Protein AF-A0A4Y2E4N6-F1 (afdb_monomer_lite)

Foldseek 3Di:
DFAQDADPVDNVDGPDPCRVLAALAPAQADPVGHPVVVVVVQVVCVVVVHHDDDDDNDQHHHDQRAWDAHRVRFTAGLVQGARVRHGDGPVPAQDDPQAPDPVLAQDDPVDPSRVRRRTD

Radius of gyration: 16.81 Å; chains: 1; bounding box: 39×35×44 Å

Organism: Araneus ventricosus (NCBI:txid182803)

Structure (mmCIF, N/CA/C/O backbone):
data_AF-A0A4Y2E4N6-F1
#
_entry.id   AF-A0A4Y2E4N6-F1
#
loop_
_atom_site.group_PDB
_atom_site.id
_atom_site.type_symbol
_atom_site.label_atom_id
_atom_site.label_alt_id
_atom_site.label_comp_id
_atom_site.label_asym_id
_atom_site.label_entity_id
_atom_site.label_seq_id
_atom_site.pdbx_PDB_ins_code
_atom_site.Cartn_x
_atom_site.Cartn_y
_atom_site.Cartn_z
_atom_site.occupancy
_atom_site.B_iso_or_equiv
_atom_site.auth_seq_id
_atom_site.auth_comp_id
_atom_site.auth_asym_id
_atom_site.auth_atom_id
_atom_site.p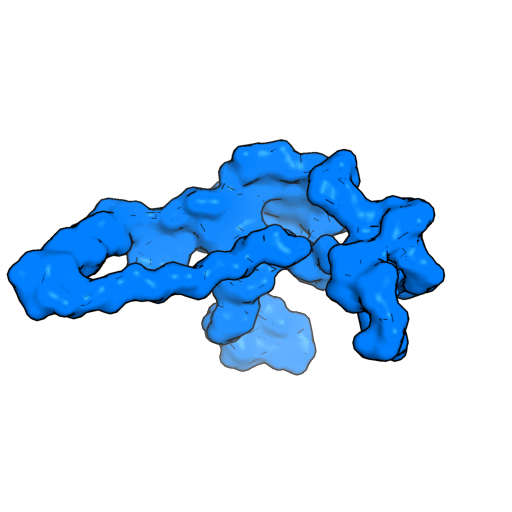dbx_PDB_model_num
ATOM 1 N N . ASN A 1 1 ? -0.426 -0.617 5.536 1.00 90.44 1 ASN A N 1
ATOM 2 C CA . ASN A 1 1 ? -0.481 0.863 5.516 1.00 90.44 1 ASN A CA 1
ATOM 3 C C . ASN A 1 1 ? -0.070 1.376 4.146 1.00 90.44 1 ASN A C 1
ATOM 5 O O . ASN A 1 1 ? 0.562 0.618 3.422 1.00 90.44 1 ASN A O 1
ATOM 9 N N . GLY A 1 2 ? -0.481 2.594 3.786 1.00 90.62 2 GLY A N 1
ATOM 10 C CA . GLY A 1 2 ? -0.275 3.153 2.444 1.00 90.62 2 GLY A CA 1
ATOM 11 C C . GLY A 1 2 ? 0.649 4.367 2.436 1.00 90.62 2 GLY A C 1
ATOM 12 O O . GLY A 1 2 ? 1.194 4.741 3.476 1.00 90.62 2 GLY A O 1
ATOM 13 N N . ILE A 1 3 ? 0.795 4.993 1.275 1.00 93.44 3 ILE A N 1
ATOM 14 C CA . ILE A 1 3 ? 1.605 6.204 1.085 1.00 93.44 3 ILE A CA 1
ATOM 15 C C . ILE A 1 3 ? 0.946 7.448 1.698 1.00 93.44 3 ILE A C 1
ATOM 17 O O . ILE A 1 3 ? -0.255 7.479 1.981 1.00 93.44 3 ILE A O 1
ATOM 21 N N . ILE A 1 4 ? 1.744 8.503 1.862 1.00 91.00 4 ILE A N 1
ATOM 22 C CA . ILE A 1 4 ? 1.271 9.877 2.053 1.00 91.00 4 ILE A CA 1
ATOM 23 C C . ILE A 1 4 ? 1.722 10.653 0.818 1.00 91.00 4 ILE A C 1
ATOM 25 O O . ILE A 1 4 ? 2.915 10.889 0.653 1.00 91.00 4 ILE A O 1
ATOM 29 N N . TRP A 1 5 ? 0.789 11.004 -0.068 1.00 87.12 5 TRP A N 1
ATOM 30 C CA . TRP A 1 5 ? 1.147 11.541 -1.382 1.00 87.12 5 TRP A CA 1
ATOM 31 C C . TRP A 1 5 ? 0.168 12.597 -1.897 1.00 87.12 5 TRP A C 1
ATOM 33 O O . TRP A 1 5 ? -1.017 12.605 -1.549 1.00 87.12 5 TRP A O 1
ATOM 43 N N . GLU A 1 6 ? 0.684 13.481 -2.746 1.00 85.56 6 GLU A N 1
ATOM 44 C CA . GLU A 1 6 ? -0.061 14.520 -3.451 1.00 85.56 6 GLU A CA 1
ATOM 45 C C . GLU A 1 6 ? 0.329 14.509 -4.939 1.00 85.56 6 GLU A C 1
ATOM 47 O O . GLU A 1 6 ? 1.524 14.524 -5.247 1.00 85.56 6 GLU A O 1
ATOM 52 N N . PRO A 1 7 ? -0.636 14.503 -5.875 1.00 84.94 7 PRO A N 1
ATOM 53 C CA . PRO A 1 7 ? -0.330 14.455 -7.297 1.00 84.94 7 PRO A CA 1
ATOM 54 C C . PRO A 1 7 ? 0.299 15.749 -7.813 1.00 84.94 7 PRO A C 1
ATOM 56 O O . PRO A 1 7 ? -0.208 16.851 -7.592 1.00 84.94 7 PRO A O 1
ATOM 59 N N . SER A 1 8 ? 1.361 15.604 -8.608 1.00 86.06 8 SER A N 1
ATOM 60 C CA . SER A 1 8 ? 2.071 16.719 -9.248 1.00 86.06 8 SER A CA 1
ATOM 61 C C . SER A 1 8 ? 1.195 17.515 -10.224 1.00 86.06 8 SER A C 1
ATOM 63 O O . SER A 1 8 ? 1.343 18.733 -10.328 1.00 86.06 8 SER A O 1
ATOM 65 N N . TRP A 1 9 ? 0.258 16.844 -10.898 1.00 86.00 9 TRP A N 1
ATOM 66 C CA . TRP A 1 9 ? -0.634 17.418 -11.909 1.00 86.00 9 TRP A CA 1
ATOM 67 C C . TRP A 1 9 ? -1.828 18.189 -11.326 1.00 86.00 9 TRP A C 1
ATOM 69 O O . TRP A 1 9 ? -2.432 18.995 -12.031 1.00 86.00 9 TRP A O 1
ATOM 79 N N . ASN A 1 10 ? -2.178 17.985 -10.050 1.00 89.12 10 ASN A N 1
ATOM 80 C CA . ASN A 1 10 ? -3.229 18.755 -9.384 1.00 89.12 10 ASN A CA 1
ATOM 81 C C . ASN A 1 10 ? -2.977 18.875 -7.878 1.00 89.12 10 ASN A C 1
ATOM 83 O O . ASN A 1 10 ? -3.436 18.067 -7.072 1.00 89.12 10 ASN A O 1
ATOM 87 N N . ARG A 1 11 ? -2.316 19.968 -7.495 1.00 86.88 11 ARG A N 1
ATOM 88 C CA . ARG A 1 11 ? -1.935 20.250 -6.102 1.00 86.88 11 ARG A CA 1
ATOM 89 C C . ARG A 1 11 ? -3.113 20.557 -5.168 1.00 86.88 11 ARG A C 1
ATOM 91 O O . ARG A 1 11 ? -2.909 20.632 -3.958 1.00 86.88 11 ARG A O 1
ATOM 98 N N . ASN A 1 12 ? -4.328 20.725 -5.698 1.00 93.25 12 ASN A N 1
ATOM 99 C CA . ASN A 1 12 ? -5.534 20.874 -4.878 1.00 93.25 12 ASN A CA 1
ATOM 100 C C . ASN A 1 12 ? -6.007 19.527 -4.314 1.00 93.25 12 ASN A C 1
ATOM 102 O O . ASN A 1 12 ? -6.756 19.498 -3.339 1.00 93.25 12 ASN A O 1
ATOM 106 N N . ILE A 1 13 ? -5.570 18.408 -4.900 1.00 90.31 13 ILE A N 1
ATOM 107 C CA . ILE A 1 13 ? -5.868 17.077 -4.380 1.00 90.31 13 ILE A CA 1
ATOM 108 C C . ILE A 1 13 ? -4.907 16.789 -3.230 1.00 90.31 13 ILE A C 1
ATOM 110 O O . ILE A 1 13 ? -3.710 16.583 -3.419 1.00 90.31 13 ILE A O 1
ATOM 114 N N . LYS A 1 14 ? -5.457 16.741 -2.021 1.00 90.31 14 LYS A N 1
ATOM 115 C CA . LYS A 1 14 ? -4.737 16.366 -0.806 1.00 90.31 14 LYS A CA 1
ATOM 116 C C . LYS A 1 14 ? -5.208 14.991 -0.363 1.00 90.31 14 LYS A C 1
ATOM 118 O O . LYS A 1 14 ? -6.411 14.771 -0.248 1.00 90.31 14 LYS A O 1
ATOM 123 N N . ARG A 1 15 ? -4.269 14.079 -0.089 1.00 91.69 15 ARG A N 1
ATOM 124 C CA . ARG A 1 15 ? -4.555 12.750 0.486 1.00 91.69 15 ARG A CA 1
ATOM 125 C C . ARG A 1 15 ? -5.657 11.993 -0.278 1.00 91.69 15 ARG A C 1
ATOM 127 O O . ARG A 1 15 ? -6.703 11.674 0.312 1.00 91.69 15 ARG A O 1
ATOM 134 N N . PRO A 1 16 ? -5.462 11.728 -1.587 1.00 93.12 16 PRO A N 1
ATOM 135 C CA . PRO A 1 16 ? -6.472 11.074 -2.411 1.00 93.12 16 PRO A CA 1
ATOM 136 C C . PRO A 1 16 ? -6.892 9.724 -1.819 1.00 93.12 16 PRO A C 1
ATOM 138 O O . PRO A 1 16 ? -6.160 9.100 -1.048 1.00 93.12 16 PRO A O 1
ATOM 141 N N . TRP A 1 17 ? -8.091 9.254 -2.161 1.00 93.81 17 TRP A N 1
ATOM 142 C CA . TRP A 1 17 ? -8.596 7.972 -1.659 1.00 93.81 17 TRP A CA 1
ATOM 143 C C . TRP A 1 17 ? -7.710 6.795 -2.100 1.00 93.81 17 TRP A C 1
ATOM 145 O O . TRP A 1 17 ? -7.475 5.874 -1.318 1.00 93.81 17 TRP A O 1
ATOM 155 N N . PHE A 1 18 ? -7.161 6.870 -3.317 1.00 93.12 18 PHE A N 1
ATOM 156 C CA . PHE A 1 18 ? -6.368 5.803 -3.923 1.00 93.12 18 PHE A CA 1
ATOM 157 C C . PHE A 1 18 ? -4.968 5.637 -3.311 1.00 93.12 18 PHE A C 1
ATOM 159 O O . PHE A 1 18 ? -4.316 4.634 -3.574 1.00 93.12 18 PHE A O 1
ATOM 166 N N . GLU A 1 19 ? -4.520 6.534 -2.421 1.00 94.50 19 GLU A N 1
ATOM 167 C CA . GLU A 1 19 ? -3.257 6.340 -1.682 1.00 94.50 19 GLU A CA 1
ATOM 168 C C . GLU A 1 19 ? -3.272 5.049 -0.835 1.00 94.50 19 GLU A C 1
ATOM 170 O O . GLU A 1 19 ? -2.227 4.497 -0.493 1.00 94.50 19 GLU A O 1
ATOM 175 N N . ARG A 1 20 ? -4.470 4.563 -0.468 1.00 96.81 20 ARG A N 1
ATOM 176 C CA . ARG A 1 20 ? -4.644 3.336 0.324 1.00 96.81 20 ARG A CA 1
ATOM 177 C C . ARG A 1 20 ? -4.311 2.068 -0.460 1.00 96.81 20 ARG A C 1
ATOM 179 O O . ARG A 1 20 ? -4.037 1.053 0.172 1.00 96.81 20 ARG A O 1
ATOM 186 N N . TYR A 1 21 ? -4.310 2.151 -1.790 1.00 96.94 21 TYR A N 1
ATOM 187 C CA . TYR A 1 21 ? -3.981 1.059 -2.703 1.00 96.94 21 TYR A CA 1
ATOM 188 C C . TYR A 1 21 ? -2.505 1.059 -3.108 1.00 96.94 21 TYR A C 1
ATOM 190 O O . TYR A 1 21 ? -2.140 0.365 -4.036 1.00 96.94 21 TYR A O 1
ATOM 198 N N . GLN A 1 22 ? -1.647 1.806 -2.410 1.00 97.06 22 GLN A N 1
ATOM 199 C CA . GLN A 1 22 ? -0.197 1.735 -2.589 1.00 97.06 22 GLN A CA 1
ATOM 200 C C . GLN A 1 22 ? 0.459 1.314 -1.268 1.00 97.06 22 GLN A C 1
ATOM 202 O O . GLN A 1 22 ? 0.787 2.178 -0.446 1.00 97.06 22 GLN A O 1
ATOM 207 N N . PRO A 1 23 ? 0.561 -0.000 -0.985 1.00 97.62 23 PRO A N 1
ATOM 208 C CA . PRO A 1 23 ? 1.096 -0.494 0.277 1.00 97.62 23 PRO A CA 1
ATOM 209 C C . PRO A 1 23 ? 2.565 -0.119 0.490 1.00 97.62 23 PRO A C 1
ATOM 211 O O . PRO A 1 23 ? 3.385 -0.243 -0.410 1.00 97.62 23 PRO A O 1
ATOM 214 N N . VAL A 1 24 ? 2.906 0.271 1.721 1.00 98.00 24 VAL A N 1
ATOM 215 C CA . VAL A 1 24 ? 4.292 0.540 2.157 1.00 98.00 24 VAL A CA 1
ATOM 216 C C . VAL A 1 24 ? 4.785 -0.519 3.147 1.00 98.00 24 VAL A C 1
ATOM 218 O O . VAL A 1 24 ? 5.945 -0.920 3.126 1.00 98.00 24 VAL A O 1
ATOM 221 N N . SER A 1 25 ? 3.905 -1.000 4.028 1.00 97.75 25 SER A N 1
ATOM 222 C CA . SER A 1 25 ? 4.140 -2.197 4.842 1.00 97.75 25 SER A CA 1
ATOM 223 C C . SER A 1 25 ? 2.839 -2.778 5.391 1.00 97.75 25 SER A C 1
ATOM 225 O O . SER A 1 25 ? 1.767 -2.188 5.234 1.00 97.75 25 SER A O 1
ATOM 227 N N . TYR A 1 26 ? 2.915 -3.911 6.089 1.00 97.81 26 TYR A N 1
ATOM 228 C CA . TYR A 1 26 ? 1.743 -4.577 6.672 1.00 97.81 26 TYR A CA 1
ATOM 229 C C . TYR A 1 26 ? 1.399 -4.124 8.098 1.00 97.81 26 TYR A C 1
ATOM 231 O O . TYR A 1 26 ? 0.469 -4.649 8.703 1.00 97.81 26 TYR A O 1
ATOM 239 N N . LYS A 1 27 ? 2.075 -3.093 8.628 1.00 97.88 27 LYS A N 1
ATOM 240 C CA . LYS A 1 27 ? 1.679 -2.482 9.908 1.00 97.88 27 LYS A CA 1
ATOM 241 C C . LYS A 1 27 ? 0.259 -1.912 9.812 1.00 97.88 27 LYS A C 1
ATOM 243 O O . LYS A 1 27 ? -0.056 -1.185 8.854 1.00 97.88 27 LYS A O 1
ATOM 248 N N . LEU A 1 28 ? -0.560 -2.188 10.828 1.00 97.62 28 LEU A N 1
ATOM 249 C CA . LEU A 1 28 ? -1.941 -1.718 10.960 1.00 97.62 28 LEU A CA 1
ATOM 250 C C . LEU A 1 28 ? -1.981 -0.293 11.525 1.00 97.62 28 LEU A C 1
ATOM 252 O O . LEU A 1 28 ? -2.381 -0.052 12.656 1.00 97.62 28 LEU A O 1
ATOM 256 N N . PHE A 1 29 ? -1.535 0.670 10.724 1.00 97.50 29 PHE A N 1
ATOM 257 C CA . PHE A 1 29 ? -1.643 2.087 11.058 1.00 97.50 29 PHE A CA 1
ATOM 258 C C . PHE A 1 29 ? -1.910 2.896 9.790 1.00 97.50 29 PHE A C 1
ATOM 260 O O . PHE A 1 29 ? -1.071 2.977 8.888 1.00 97.50 29 PHE A O 1
ATOM 267 N N . THR A 1 30 ? -3.111 3.458 9.679 1.00 96.94 30 THR A N 1
ATOM 268 C CA . THR A 1 30 ? -3.567 4.179 8.481 1.00 96.94 30 THR A CA 1
ATOM 269 C C . THR A 1 30 ? -4.327 5.444 8.855 1.00 96.94 30 THR A C 1
ATOM 271 O O . THR A 1 30 ? -4.520 5.740 10.029 1.00 96.94 30 THR A O 1
ATOM 274 N N . ARG A 1 31 ? -4.839 6.166 7.852 1.00 95.75 31 ARG A N 1
ATOM 275 C CA . ARG A 1 31 ? -5.778 7.279 8.060 1.00 95.75 31 ARG A CA 1
ATOM 276 C C . ARG A 1 31 ? -7.038 6.876 8.849 1.00 95.75 31 ARG A C 1
ATOM 278 O O . ARG A 1 31 ? -7.685 7.742 9.417 1.00 95.75 31 ARG A O 1
ATOM 285 N N . SER A 1 32 ? -7.388 5.585 8.868 1.00 97.50 32 SER A N 1
ATOM 286 C CA . SER A 1 32 ? -8.527 5.049 9.629 1.00 97.50 32 SER A CA 1
ATOM 287 C C . SER A 1 32 ? -8.215 4.749 11.100 1.00 97.50 32 SER A C 1
ATOM 289 O O . SER A 1 32 ? -9.129 4.357 11.815 1.00 97.50 32 SER A O 1
ATOM 291 N N . GLY A 1 33 ? -6.961 4.890 11.538 1.00 97.81 33 GLY A N 1
ATOM 292 C CA . GLY A 1 33 ? -6.541 4.619 12.912 1.00 97.81 33 GLY A CA 1
ATOM 293 C C . GLY A 1 33 ? -5.411 3.597 13.032 1.00 97.81 33 GLY A C 1
ATOM 294 O O . GLY A 1 33 ? -4.871 3.081 12.043 1.00 97.81 33 GLY A O 1
ATOM 295 N N . SER A 1 34 ? -5.059 3.346 14.285 1.00 98.31 34 SER A N 1
ATOM 296 C CA . SER A 1 34 ? -4.060 2.406 14.782 1.00 98.31 34 SER A CA 1
ATOM 297 C C . SER A 1 34 ? -4.596 0.976 14.910 1.00 98.31 34 SER A C 1
ATOM 299 O O . SER A 1 34 ? -5.799 0.717 14.863 1.00 98.31 34 SER A O 1
ATOM 301 N N . GLU A 1 35 ? -3.689 0.033 15.153 1.00 98.25 35 GLU A N 1
ATOM 302 C CA . GLU A 1 35 ? -4.011 -1.372 15.401 1.00 98.25 35 GLU A CA 1
ATOM 303 C C . GLU A 1 35 ? -4.931 -1.548 16.613 1.00 98.25 35 GLU A C 1
ATOM 305 O O . GLU A 1 35 ? -5.855 -2.361 16.590 1.00 98.25 35 GLU A O 1
ATOM 310 N N . MET A 1 36 ? -4.710 -0.752 17.663 1.00 98.62 36 MET A N 1
ATOM 311 C CA . MET A 1 36 ? -5.535 -0.781 18.865 1.00 98.62 36 MET A CA 1
ATOM 312 C C . MET A 1 36 ? -6.981 -0.375 18.560 1.00 98.62 36 MET A C 1
ATOM 314 O O . MET A 1 36 ? -7.907 -1.052 19.008 1.00 98.62 36 MET A O 1
ATOM 318 N N . GLU A 1 37 ? -7.173 0.684 17.772 1.00 98.69 37 GLU A N 1
ATOM 319 C CA . GLU A 1 37 ? -8.499 1.146 17.346 1.00 98.69 37 GLU A CA 1
ATOM 320 C C . GLU A 1 37 ? -9.171 0.135 16.411 1.00 98.69 37 GLU A C 1
ATOM 322 O O . GLU A 1 37 ? -10.355 -0.163 16.576 1.00 98.69 37 GLU A O 1
ATOM 327 N N . PHE A 1 38 ? -8.415 -0.465 15.482 1.00 98.56 38 PHE A N 1
ATOM 328 C CA . PHE A 1 38 ? -8.926 -1.522 14.608 1.00 98.56 38 PHE A CA 1
ATOM 329 C C . PHE A 1 38 ? -9.389 -2.746 15.409 1.00 98.56 38 PHE A C 1
ATOM 331 O O . PHE A 1 38 ? -10.500 -3.238 15.209 1.00 98.56 38 PHE A O 1
ATOM 338 N N . ARG A 1 39 ? -8.580 -3.210 16.367 1.00 98.62 39 ARG A N 1
ATOM 339 C CA . ARG A 1 39 ? -8.929 -4.327 17.255 1.00 98.62 39 ARG A CA 1
ATOM 340 C C . ARG A 1 39 ? -10.192 -4.032 18.061 1.00 98.62 39 ARG A C 1
ATOM 342 O O . ARG A 1 39 ? -11.051 -4.902 18.195 1.00 98.62 39 ARG A O 1
ATOM 349 N N . GLU A 1 40 ? -10.321 -2.813 18.575 1.00 98.75 40 GLU A N 1
ATOM 350 C CA . GLU A 1 40 ? -11.495 -2.402 19.343 1.00 98.75 40 GLU A CA 1
ATOM 351 C C . GLU A 1 40 ? -12.760 -2.332 18.475 1.00 98.75 40 GLU A C 1
ATOM 353 O O . GLU A 1 40 ? -13.822 -2.801 18.891 1.00 98.75 40 GLU A O 1
ATOM 358 N N . MET A 1 41 ? -12.650 -1.834 17.240 1.00 98.75 41 MET A N 1
ATOM 359 C CA . MET A 1 41 ? -13.733 -1.874 16.253 1.00 98.75 41 MET A CA 1
ATOM 360 C C . MET A 1 41 ? -14.175 -3.319 15.978 1.00 98.75 41 MET A C 1
ATOM 362 O O . MET A 1 41 ? -15.359 -3.632 16.102 1.00 98.75 41 MET A O 1
ATOM 366 N N . VAL A 1 42 ? -13.231 -4.215 15.669 1.00 98.75 42 VAL A N 1
ATOM 367 C CA . VAL A 1 42 ? -13.511 -5.638 15.409 1.00 98.75 42 VAL A CA 1
ATOM 368 C C . VAL A 1 42 ? -14.209 -6.290 16.603 1.00 98.75 42 VAL A C 1
ATOM 370 O O . VAL A 1 42 ? -15.185 -7.021 16.420 1.00 98.75 42 VAL A O 1
ATOM 373 N N . ARG A 1 43 ? -13.752 -6.012 17.830 1.00 98.81 43 ARG A N 1
ATOM 374 C CA . ARG A 1 43 ? -14.357 -6.536 19.062 1.00 98.81 43 ARG A CA 1
ATOM 375 C C . ARG A 1 43 ? -15.803 -6.065 19.221 1.00 98.81 43 ARG A C 1
ATOM 377 O O . ARG A 1 43 ? -16.698 -6.885 19.419 1.00 98.81 43 ARG A O 1
ATOM 384 N N . ARG A 1 44 ? -16.044 -4.756 19.112 1.00 98.81 44 ARG A N 1
ATOM 385 C CA . ARG A 1 44 ? -17.379 -4.159 19.276 1.00 98.81 44 ARG A CA 1
ATOM 386 C C . ARG A 1 44 ? -18.369 -4.665 18.228 1.00 98.81 44 ARG A C 1
ATOM 388 O O . ARG A 1 44 ? -19.487 -5.008 18.594 1.00 98.81 44 ARG A O 1
ATOM 395 N N . CYS A 1 45 ? -17.959 -4.757 16.962 1.00 98.81 45 CYS A N 1
ATOM 396 C CA . CYS A 1 45 ? -18.810 -5.261 15.883 1.00 98.81 45 CYS A CA 1
ATOM 397 C C . CYS A 1 45 ? -19.150 -6.747 16.062 1.00 98.81 45 CYS A C 1
ATOM 399 O O . CYS A 1 45 ? -20.320 -7.120 15.987 1.00 98.81 45 CYS A O 1
ATOM 401 N N . ASN A 1 46 ? -18.161 -7.588 16.385 1.00 98.69 46 ASN A N 1
ATOM 402 C CA . ASN A 1 46 ? -18.408 -9.016 16.586 1.00 98.69 46 ASN A CA 1
ATOM 403 C C . ASN A 1 46 ? -19.331 -9.298 17.780 1.00 98.69 46 ASN A C 1
ATOM 405 O O . ASN A 1 46 ? -20.156 -10.205 17.692 1.00 98.69 46 ASN A O 1
ATOM 409 N N . ASN A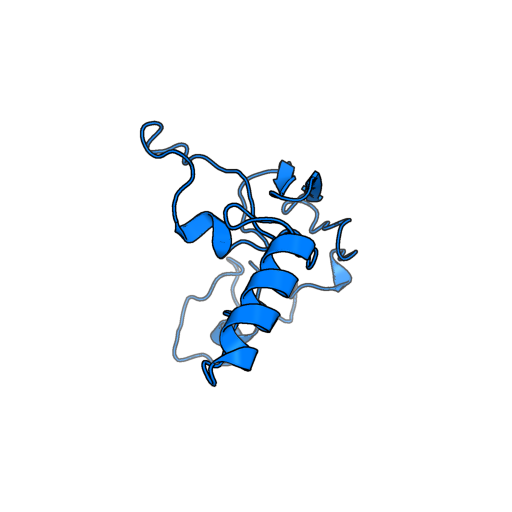 1 47 ? -19.245 -8.510 18.858 1.00 98.75 47 ASN A N 1
ATOM 410 C CA . ASN A 1 47 ? -20.124 -8.649 20.027 1.00 98.75 47 ASN A CA 1
ATOM 411 C C . ASN A 1 47 ? -21.610 -8.426 19.706 1.00 98.75 47 ASN A C 1
ATOM 413 O O . ASN A 1 47 ? -22.465 -8.916 20.436 1.00 98.75 47 ASN A O 1
ATOM 417 N N . VAL A 1 48 ? -21.918 -7.705 18.625 1.00 98.75 48 VAL A N 1
ATOM 418 C CA . VAL A 1 48 ? -23.291 -7.475 18.148 1.00 98.75 48 VAL A CA 1
ATOM 419 C C . VAL A 1 48 ? -23.615 -8.278 16.883 1.00 98.75 48 VAL A C 1
ATOM 421 O O . VAL A 1 48 ? -24.583 -7.985 16.191 1.00 98.75 48 VAL A O 1
ATOM 424 N N . GLY A 1 49 ? -22.804 -9.291 16.558 1.00 98.56 49 GLY A N 1
ATOM 425 C CA . GLY A 1 49 ? -23.032 -10.182 15.417 1.00 98.56 49 GLY A CA 1
ATOM 426 C C . GLY A 1 49 ? -22.669 -9.600 14.045 1.00 98.56 49 GLY A C 1
ATOM 427 O O . GLY A 1 49 ? -22.949 -10.238 13.032 1.00 98.56 49 GLY A O 1
ATOM 428 N N . VAL A 1 50 ? -22.018 -8.432 13.981 1.00 98.75 50 VAL A N 1
ATOM 429 C CA . VAL A 1 50 ? -21.591 -7.795 12.723 1.00 98.75 50 VAL A CA 1
ATOM 430 C C . VAL A 1 50 ? -20.157 -8.207 12.383 1.00 98.75 50 VAL A C 1
ATOM 432 O O . VAL A 1 50 ? -19.234 -8.006 13.173 1.00 98.75 50 VAL A O 1
ATOM 435 N N . ARG A 1 51 ? -19.957 -8.784 11.191 1.00 98.50 51 ARG A N 1
ATOM 436 C CA . ARG A 1 51 ? -18.644 -9.251 10.712 1.00 98.50 51 ARG A CA 1
ATOM 437 C C . ARG A 1 51 ? -17.882 -8.157 9.971 1.00 98.50 51 ARG A C 1
ATOM 439 O O . ARG A 1 51 ? -18.482 -7.278 9.361 1.00 98.50 51 ARG A O 1
ATOM 446 N N . ILE A 1 52 ? -16.556 -8.252 10.013 1.00 98.56 52 ILE A N 1
ATOM 447 C CA . ILE A 1 52 ? -15.631 -7.327 9.356 1.00 98.56 52 ILE A CA 1
ATOM 448 C C . ILE A 1 52 ? -14.904 -8.070 8.240 1.00 98.56 52 ILE A C 1
ATOM 450 O O . ILE A 1 52 ? -14.337 -9.135 8.479 1.00 98.56 52 ILE A O 1
ATOM 454 N N . TYR A 1 53 ? -14.894 -7.480 7.048 1.00 98.19 53 TYR A N 1
ATOM 455 C CA . TYR A 1 53 ? -14.125 -7.945 5.897 1.00 98.19 53 TYR A CA 1
ATOM 456 C C . TYR A 1 53 ? -13.057 -6.901 5.580 1.00 98.19 53 TYR A C 1
ATOM 458 O O . TYR A 1 53 ? -13.354 -5.707 5.519 1.00 98.19 53 TYR A O 1
ATOM 466 N N . VAL A 1 54 ? -11.811 -7.344 5.435 1.00 98.06 54 VAL A N 1
ATOM 467 C CA . VAL A 1 54 ? -10.667 -6.468 5.161 1.00 98.06 54 VAL A CA 1
ATOM 468 C C . VAL A 1 54 ? -10.385 -6.474 3.663 1.00 98.06 54 VAL A C 1
ATOM 470 O O . VAL A 1 54 ? -10.335 -7.539 3.055 1.00 98.06 54 VAL A O 1
ATOM 473 N N . ASP A 1 55 ? -10.170 -5.293 3.088 1.00 98.12 55 ASP A N 1
ATOM 474 C CA . ASP A 1 55 ? -9.631 -5.146 1.734 1.00 98.12 55 ASP A CA 1
ATOM 475 C C . ASP A 1 55 ? -8.116 -5.421 1.765 1.00 98.12 55 ASP A C 1
ATOM 477 O O . ASP A 1 55 ? -7.350 -4.693 2.408 1.00 98.12 55 ASP A O 1
ATOM 481 N N . THR A 1 56 ? -7.695 -6.525 1.145 1.00 97.00 56 THR A N 1
ATOM 482 C CA . THR A 1 56 ? -6.307 -7.000 1.156 1.00 97.00 56 THR A CA 1
ATOM 483 C C . THR A 1 56 ? -5.602 -6.672 -0.157 1.00 97.00 56 THR A C 1
ATOM 485 O O . THR A 1 56 ? -5.724 -7.401 -1.142 1.00 97.00 56 THR A O 1
ATOM 488 N N . VAL A 1 57 ? -4.788 -5.617 -0.152 1.00 97.38 57 VAL A N 1
ATOM 489 C CA . VAL A 1 57 ? -3.927 -5.251 -1.286 1.00 97.38 57 VAL A CA 1
ATOM 490 C C . VAL A 1 57 ? -2.597 -5.999 -1.166 1.00 97.38 57 VAL A C 1
ATOM 492 O O . VAL A 1 57 ? -1.725 -5.609 -0.393 1.00 97.38 57 VAL A O 1
ATOM 495 N N . ILE A 1 58 ? -2.477 -7.116 -1.888 1.00 96.62 58 ILE A N 1
ATOM 496 C CA . ILE A 1 58 ? -1.327 -8.042 -1.808 1.00 96.62 58 ILE A CA 1
ATOM 497 C C . ILE A 1 58 ? -0.594 -8.240 -3.138 1.00 96.62 58 ILE A C 1
ATOM 499 O O . ILE A 1 58 ? 0.444 -8.889 -3.173 1.00 96.62 58 ILE A O 1
ATOM 503 N N . ASN A 1 59 ? -1.139 -7.708 -4.231 1.00 95.88 59 ASN A N 1
ATOM 504 C CA . ASN A 1 59 ? -0.578 -7.883 -5.569 1.00 95.88 59 ASN A CA 1
ATOM 505 C C . ASN A 1 59 ? 0.679 -7.033 -5.804 1.00 95.88 59 ASN A C 1
ATOM 507 O O . ASN A 1 59 ? 1.551 -7.432 -6.563 1.00 95.88 59 ASN A O 1
ATOM 511 N N . HIS A 1 60 ? 0.737 -5.834 -5.226 1.00 95.75 60 HIS A N 1
ATOM 512 C CA . HIS A 1 60 ? 1.753 -4.823 -5.515 1.00 95.75 60 HIS A CA 1
ATOM 513 C C . HIS A 1 60 ? 2.050 -3.964 -4.279 1.00 95.75 60 HIS A C 1
ATOM 515 O O . HIS A 1 60 ? 1.337 -4.047 -3.275 1.00 95.75 60 HIS A O 1
ATOM 521 N N . MET A 1 61 ? 3.099 -3.142 -4.374 1.00 96.75 61 MET A N 1
ATOM 522 C CA . MET A 1 61 ? 3.479 -2.153 -3.360 1.00 96.75 61 MET A CA 1
ATOM 523 C C . MET A 1 61 ? 3.198 -0.724 -3.866 1.00 96.75 61 MET A C 1
ATOM 525 O O . MET A 1 61 ? 2.078 -0.455 -4.286 1.00 96.75 61 MET A O 1
ATOM 529 N N . THR A 1 62 ? 4.131 0.226 -3.802 1.00 95.94 62 THR A N 1
ATOM 530 C CA . THR A 1 62 ? 3.908 1.579 -4.346 1.00 95.94 62 THR A CA 1
ATOM 531 C C . THR A 1 62 ? 4.320 1.641 -5.809 1.00 95.94 62 THR A C 1
ATOM 533 O O . THR A 1 62 ? 5.285 0.978 -6.167 1.00 95.94 62 THR A O 1
ATOM 536 N N . GLY A 1 63 ? 3.653 2.469 -6.616 1.00 92.69 63 GLY A N 1
ATOM 537 C CA . GLY A 1 63 ? 4.147 2.779 -7.963 1.00 92.69 63 GLY A CA 1
ATOM 538 C C . GLY A 1 63 ? 5.324 3.760 -7.929 1.00 92.69 63 GLY A C 1
ATOM 539 O O . GLY A 1 63 ? 5.778 4.163 -6.853 1.00 92.69 63 GLY A O 1
ATOM 540 N N . ASP A 1 64 ? 5.778 4.209 -9.101 1.00 89.88 64 ASP A N 1
ATOM 541 C CA . ASP A 1 64 ? 6.876 5.178 -9.215 1.00 89.88 64 ASP A CA 1
ATOM 542 C C . ASP A 1 64 ? 6.451 6.601 -8.798 1.00 89.88 64 ASP A C 1
ATOM 544 O O . ASP A 1 64 ? 6.051 7.447 -9.601 1.00 89.88 64 ASP A O 1
ATOM 548 N N . ILE A 1 65 ? 6.479 6.844 -7.487 1.00 90.12 65 ILE A N 1
ATOM 549 C CA . ILE A 1 65 ? 6.085 8.112 -6.853 1.00 90.12 65 ILE A CA 1
ATOM 550 C C . ILE A 1 65 ? 7.235 8.794 -6.097 1.00 90.12 65 ILE A C 1
ATOM 552 O O . ILE A 1 65 ? 7.013 9.798 -5.414 1.00 90.12 65 ILE A O 1
ATOM 556 N N . GLY A 1 66 ? 8.448 8.246 -6.203 1.00 92.75 66 GLY A N 1
ATOM 557 C CA . GLY A 1 66 ? 9.613 8.635 -5.412 1.00 92.75 66 GLY A CA 1
ATOM 558 C C . GLY A 1 66 ? 9.643 8.036 -4.000 1.00 92.75 66 GLY A C 1
ATOM 559 O O . GLY A 1 66 ? 8.643 7.553 -3.467 1.00 92.75 66 GLY A O 1
ATOM 560 N N . ALA A 1 67 ? 10.827 8.065 -3.387 1.00 96.25 67 ALA A N 1
ATOM 561 C CA . ALA A 1 67 ? 11.046 7.550 -2.039 1.00 96.25 67 ALA A CA 1
ATOM 562 C C . ALA A 1 67 ? 10.335 8.390 -0.965 1.00 96.25 67 ALA A C 1
ATOM 564 O O . ALA A 1 67 ? 10.196 9.611 -1.086 1.00 96.25 67 ALA A O 1
ATOM 565 N N . GLY A 1 68 ? 9.934 7.752 0.134 1.00 96.00 68 GLY A N 1
ATOM 566 C CA . GLY A 1 68 ? 9.201 8.436 1.192 1.00 96.00 68 GLY A CA 1
ATOM 567 C C . GLY A 1 68 ? 8.914 7.584 2.421 1.00 96.00 68 GLY A C 1
ATOM 568 O O . GLY A 1 68 ? 9.572 6.581 2.686 1.00 96.00 68 GLY A O 1
ATOM 569 N N . HIS A 1 69 ? 7.915 8.015 3.194 1.00 97.31 69 HIS A N 1
ATOM 570 C CA . HIS A 1 69 ? 7.427 7.295 4.367 1.00 97.31 69 HIS A CA 1
ATOM 571 C C . HIS A 1 69 ? 5.920 7.059 4.261 1.00 97.31 69 HIS A C 1
ATOM 573 O O . HIS A 1 69 ? 5.154 7.960 3.913 1.00 97.31 69 HIS A O 1
ATOM 579 N N . GLY A 1 70 ? 5.490 5.837 4.569 1.00 96.50 70 GLY A N 1
ATOM 580 C CA . GLY A 1 70 ? 4.074 5.481 4.611 1.00 96.50 70 GLY A CA 1
ATOM 581 C C . GLY A 1 70 ? 3.359 6.046 5.838 1.00 96.50 70 GLY A C 1
ATOM 582 O O . GLY A 1 70 ? 3.975 6.592 6.755 1.00 96.50 70 GLY A O 1
ATOM 583 N N . THR A 1 71 ? 2.045 5.836 5.922 1.00 96.94 71 THR A N 1
ATOM 584 C CA . THR A 1 71 ? 1.224 6.330 7.041 1.00 96.94 71 THR A CA 1
ATOM 585 C C . THR A 1 71 ? 1.648 5.784 8.405 1.00 96.94 71 THR A C 1
ATOM 587 O O . THR A 1 71 ? 1.303 6.381 9.416 1.00 96.94 71 THR A O 1
ATOM 590 N N . ALA A 1 72 ? 2.390 4.671 8.444 1.00 96.62 72 ALA A N 1
ATOM 591 C CA . ALA A 1 72 ? 2.946 4.070 9.659 1.00 96.62 72 ALA A CA 1
ATOM 592 C C . ALA A 1 72 ? 4.433 4.414 9.902 1.00 96.62 72 ALA A C 1
ATOM 594 O O . ALA A 1 72 ? 5.092 3.740 10.695 1.00 96.62 72 ALA A O 1
ATOM 595 N N . GLY A 1 73 ? 4.994 5.384 9.170 1.00 97.12 73 GLY A N 1
ATOM 596 C CA . GLY A 1 73 ? 6.387 5.825 9.306 1.00 97.12 73 GLY A CA 1
ATOM 597 C C . GLY A 1 73 ? 7.440 4.861 8.750 1.00 97.12 73 GLY A C 1
ATOM 598 O O . GLY A 1 73 ? 8.627 5.089 8.943 1.00 97.12 73 GLY A O 1
ATOM 599 N N . SER A 1 74 ? 7.047 3.778 8.074 1.00 97.75 74 SER A N 1
ATOM 600 C CA . SER A 1 74 ? 7.994 2.901 7.373 1.00 97.75 74 SER A CA 1
ATOM 601 C C . SER A 1 74 ? 8.543 3.598 6.129 1.00 97.75 74 SER A C 1
ATOM 603 O O . SER A 1 74 ? 7.755 4.116 5.338 1.00 97.75 74 SER A O 1
ATOM 605 N N . TYR A 1 75 ? 9.867 3.582 5.964 1.00 97.62 75 TYR A N 1
ATOM 606 C CA . TYR A 1 75 ? 10.539 4.053 4.755 1.00 97.62 75 TYR A CA 1
ATOM 607 C C . TYR A 1 75 ? 10.275 3.113 3.572 1.00 97.62 75 TYR A C 1
ATOM 609 O O . TYR A 1 75 ? 10.174 1.893 3.755 1.00 97.62 75 TYR A O 1
ATOM 617 N N . PHE A 1 76 ? 10.177 3.690 2.377 1.00 97.75 76 PHE A N 1
ATOM 618 C CA . PHE A 1 76 ? 10.145 2.964 1.114 1.00 97.75 76 PHE A CA 1
ATOM 619 C C . PHE A 1 76 ? 10.868 3.730 0.002 1.00 97.75 76 PHE A C 1
ATOM 621 O O . PHE A 1 76 ? 10.937 4.961 0.031 1.00 97.75 76 PHE A O 1
ATOM 628 N N . ASP A 1 77 ? 11.359 2.989 -0.987 1.00 97.06 77 ASP A N 1
ATOM 629 C CA . ASP A 1 77 ? 11.924 3.517 -2.228 1.00 97.06 77 ASP A CA 1
ATOM 630 C C . ASP A 1 77 ? 11.555 2.593 -3.407 1.00 97.06 77 ASP A C 1
ATOM 632 O O . ASP A 1 77 ? 12.080 1.475 -3.487 1.00 97.06 77 ASP A O 1
ATOM 636 N N . PRO A 1 78 ? 10.643 3.013 -4.306 1.00 94.44 78 PRO A N 1
ATOM 637 C CA . PRO A 1 78 ? 10.244 2.203 -5.454 1.00 94.44 78 PRO A CA 1
ATOM 638 C C . PRO A 1 78 ? 11.320 2.154 -6.551 1.00 94.44 78 PRO A C 1
ATOM 640 O O . PRO A 1 78 ? 11.355 1.186 -7.304 1.00 94.44 78 PRO A O 1
ATOM 643 N N . ALA A 1 79 ? 12.239 3.129 -6.617 1.00 93.69 79 ALA A N 1
ATOM 644 C CA . ALA A 1 79 ? 13.304 3.146 -7.625 1.00 93.69 79 ALA A CA 1
ATOM 645 C C . ALA A 1 79 ? 14.342 2.036 -7.387 1.00 93.69 79 ALA A C 1
ATOM 647 O O . ALA A 1 79 ? 14.968 1.534 -8.322 1.00 93.69 79 ALA A O 1
ATOM 648 N N . VAL A 1 80 ? 14.511 1.629 -6.127 1.00 93.31 80 VAL A N 1
ATOM 649 C CA . VAL A 1 80 ? 15.342 0.492 -5.711 1.00 93.31 80 VAL A CA 1
ATOM 650 C C . VAL A 1 80 ? 14.520 -0.458 -4.833 1.00 93.31 80 VAL A C 1
ATOM 652 O O . VAL A 1 80 ? 14.832 -0.575 -3.654 1.00 93.31 80 VAL A O 1
ATOM 655 N N . PRO A 1 81 ? 13.492 -1.143 -5.384 1.00 93.00 81 PRO A N 1
ATOM 656 C CA . PRO A 1 81 ? 12.321 -1.697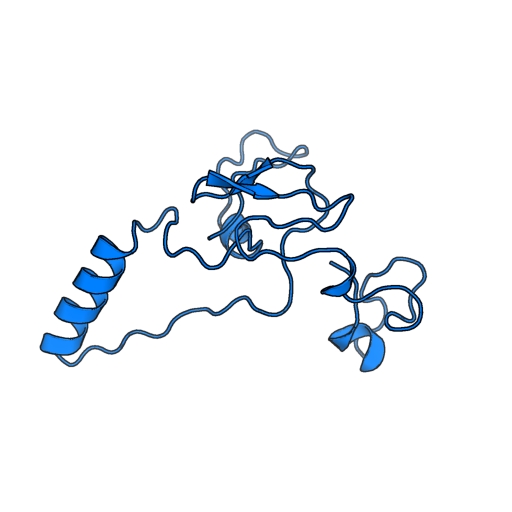 -4.691 1.00 93.00 81 PRO A CA 1
ATOM 657 C C . PRO A 1 81 ? 12.558 -2.127 -3.237 1.00 93.00 81 PRO A C 1
ATOM 659 O O . PRO A 1 81 ? 12.807 -3.299 -2.949 1.00 93.00 81 PRO A O 1
ATOM 662 N N . LYS A 1 82 ? 12.499 -1.156 -2.320 1.00 97.12 82 LYS A N 1
ATOM 663 C CA . LYS A 1 82 ? 12.895 -1.295 -0.916 1.00 97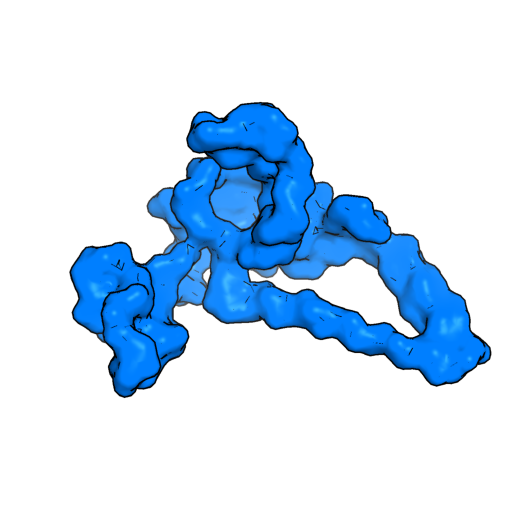.12 82 LYS A CA 1
ATOM 664 C C . LYS A 1 82 ? 11.742 -0.879 -0.026 1.00 97.12 82 LYS A C 1
ATOM 666 O O . LYS A 1 82 ? 11.269 0.251 -0.100 1.00 97.12 82 LYS A O 1
ATOM 671 N N . TYR A 1 83 ? 11.328 -1.779 0.857 1.00 98.06 83 TYR A N 1
ATOM 672 C CA . TYR A 1 83 ? 10.182 -1.584 1.742 1.00 98.06 83 TYR A CA 1
ATOM 673 C C . TYR A 1 83 ? 10.513 -2.073 3.147 1.00 98.06 83 TYR A C 1
ATOM 675 O O . TYR A 1 83 ? 10.107 -3.166 3.538 1.00 98.06 83 TYR A O 1
ATOM 683 N N . ASP A 1 84 ? 11.228 -1.260 3.928 1.00 97.62 84 ASP A N 1
ATOM 684 C CA . ASP A 1 84 ? 11.835 -1.652 5.214 1.00 97.62 84 ASP A CA 1
ATOM 685 C C . ASP A 1 84 ? 10.825 -2.140 6.259 1.00 97.62 84 ASP A C 1
ATOM 687 O O . ASP A 1 84 ? 11.158 -2.887 7.176 1.00 97.62 84 ASP A O 1
ATOM 691 N N . GLY A 1 85 ? 9.564 -1.725 6.139 1.00 96.31 85 GLY A N 1
ATOM 692 C CA . GLY A 1 85 ? 8.514 -2.171 7.046 1.00 96.31 85 GLY A CA 1
ATOM 693 C C . GLY A 1 85 ? 8.049 -3.615 6.843 1.00 96.31 85 GLY A C 1
ATOM 694 O O . GLY A 1 85 ? 7.236 -4.054 7.657 1.00 96.31 85 GLY A O 1
ATOM 695 N N . VAL A 1 86 ? 8.487 -4.309 5.781 1.00 97.19 86 VAL A N 1
ATOM 696 C CA . VAL A 1 86 ? 8.057 -5.683 5.467 1.00 97.19 86 VAL A CA 1
ATOM 697 C C . VAL A 1 86 ? 9.054 -6.773 5.867 1.00 97.19 86 VAL A C 1
ATOM 699 O O . VAL A 1 86 ? 8.608 -7.617 6.644 1.00 97.19 86 VAL A O 1
ATOM 702 N N . PRO A 1 87 ? 10.337 -6.852 5.447 1.00 95.88 87 PRO A N 1
ATOM 703 C CA . PRO A 1 87 ? 11.210 -5.987 4.643 1.00 95.88 87 PRO A CA 1
ATOM 704 C C . PRO A 1 87 ? 11.466 -6.517 3.210 1.00 95.88 87 PRO A C 1
ATOM 706 O O . PRO A 1 87 ? 12.271 -7.429 3.018 1.00 95.88 87 PRO A O 1
ATOM 709 N N . TYR A 1 88 ? 10.805 -5.957 2.192 1.00 97.88 88 TYR A N 1
ATOM 710 C CA . TYR A 1 88 ? 11.022 -6.387 0.802 1.00 97.88 88 TYR A CA 1
ATOM 711 C C . TYR A 1 88 ? 12.178 -5.651 0.127 1.00 97.88 88 TYR A C 1
ATOM 713 O O . TYR A 1 88 ? 12.384 -4.457 0.355 1.00 97.88 88 TYR A O 1
ATOM 721 N N . GLY A 1 89 ? 12.894 -6.390 -0.718 1.00 96.00 89 GLY A N 1
ATOM 722 C CA . GLY A 1 89 ? 13.925 -5.912 -1.629 1.00 96.00 89 GLY A CA 1
ATOM 723 C C . GLY A 1 89 ? 13.621 -6.305 -3.083 1.00 96.00 89 GLY A C 1
ATOM 724 O O . GLY A 1 89 ? 12.629 -6.990 -3.347 1.00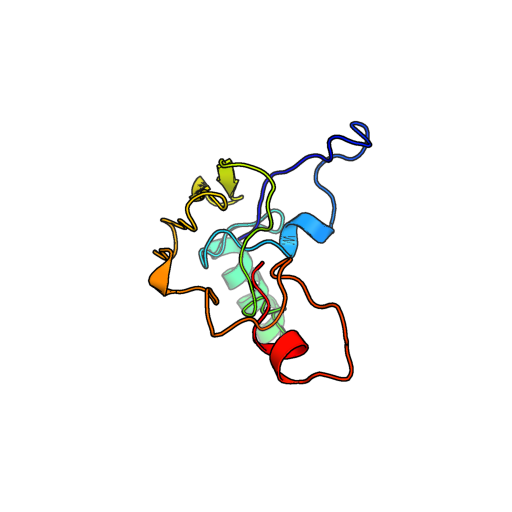 96.00 89 GLY A O 1
ATOM 725 N N . PRO A 1 90 ? 14.507 -5.964 -4.036 1.00 93.56 90 PRO A N 1
ATOM 726 C CA . PRO A 1 90 ? 14.307 -6.226 -5.465 1.00 93.56 90 PRO A CA 1
ATOM 727 C C . PRO A 1 90 ? 14.007 -7.687 -5.832 1.00 93.56 90 PRO A C 1
ATOM 729 O O . PRO A 1 90 ? 13.383 -7.951 -6.856 1.00 93.56 90 PRO A O 1
ATOM 732 N N . ASP A 1 91 ? 14.450 -8.647 -5.021 1.00 94.25 91 ASP A N 1
ATOM 733 C CA . ASP A 1 91 ? 14.243 -10.083 -5.254 1.00 94.25 91 ASP A CA 1
ATOM 734 C C . ASP A 1 91 ? 12.799 -10.535 -4.976 1.00 94.25 91 ASP A C 1
ATOM 736 O O . ASP A 1 91 ? 12.405 -11.636 -5.363 1.00 94.25 91 ASP A O 1
ATOM 740 N N . ASN A 1 92 ? 12.001 -9.686 -4.324 1.00 95.38 92 ASN A N 1
ATOM 741 C CA . ASN A 1 92 ? 10.608 -9.955 -3.978 1.00 95.38 92 ASN A CA 1
ATOM 742 C C . ASN A 1 92 ? 9.608 -9.486 -5.046 1.00 95.38 92 ASN A C 1
ATOM 744 O O . ASN A 1 92 ? 8.414 -9.720 -4.883 1.00 95.38 92 ASN A O 1
ATOM 748 N N . PHE A 1 93 ? 10.078 -8.862 -6.128 1.00 94.38 93 PHE A N 1
ATOM 749 C CA . PHE A 1 93 ? 9.234 -8.312 -7.189 1.00 94.38 93 PHE A CA 1
ATOM 750 C C . PHE A 1 93 ? 9.404 -9.074 -8.506 1.00 94.38 93 PHE A C 1
ATOM 752 O O . PHE A 1 93 ? 10.401 -9.772 -8.742 1.00 94.38 93 PHE A O 1
ATOM 759 N N . ASN A 1 94 ? 8.409 -8.944 -9.384 1.00 93.06 94 ASN A N 1
ATOM 760 C CA . ASN A 1 94 ? 8.561 -9.357 -10.773 1.00 93.06 94 ASN A CA 1
ATOM 761 C C . ASN A 1 94 ? 9.602 -8.463 -11.448 1.00 93.06 94 ASN A C 1
ATOM 763 O O . ASN A 1 94 ? 9.656 -7.265 -11.200 1.00 93.06 94 ASN A O 1
ATOM 767 N N . ARG A 1 95 ? 10.470 -9.066 -12.260 1.00 84.56 95 ARG A N 1
ATOM 768 C CA . ARG A 1 95 ? 11.519 -8.374 -13.017 1.00 84.56 95 ARG A CA 1
ATOM 769 C C . ARG A 1 95 ? 12.087 -9.287 -14.094 1.00 84.56 95 ARG A C 1
ATOM 771 O O . ARG A 1 95 ? 11.952 -10.512 -14.001 1.00 84.56 95 ARG A O 1
ATOM 778 N N . GLY A 1 96 ? 12.766 -8.693 -15.073 1.00 83.25 96 GLY A N 1
ATOM 779 C CA . GLY A 1 96 ? 13.443 -9.422 -16.144 1.00 83.25 96 GLY A CA 1
ATOM 780 C C . GLY A 1 96 ? 12.482 -10.343 -16.893 1.00 83.25 96 GLY A C 1
ATOM 781 O O . GLY A 1 96 ? 11.388 -9.936 -17.256 1.00 83.25 96 GLY A O 1
ATOM 782 N N . ASN A 1 97 ? 12.863 -11.609 -17.059 1.00 82.06 97 ASN A N 1
ATOM 783 C CA . ASN A 1 97 ? 12.108 -12.600 -17.831 1.00 82.06 97 ASN A CA 1
ATOM 784 C C . ASN A 1 97 ? 10.719 -12.969 -17.272 1.00 82.06 97 ASN A C 1
ATOM 786 O O . ASN A 1 97 ? 10.008 -13.731 -17.919 1.00 82.06 97 ASN A O 1
ATOM 790 N N . LYS A 1 98 ? 10.335 -12.487 -16.082 1.00 85.62 98 LYS A N 1
ATOM 791 C CA . LYS A 1 98 ? 8.987 -12.711 -15.539 1.00 85.62 98 LYS A CA 1
ATOM 792 C C . LYS A 1 98 ? 7.937 -11.821 -16.204 1.00 85.62 98 LYS A C 1
ATOM 794 O O . LYS A 1 98 ? 6.799 -12.259 -16.336 1.00 85.62 98 LYS A O 1
ATOM 799 N N . CYS A 1 99 ? 8.317 -10.608 -16.607 1.00 87.81 99 CYS A N 1
ATOM 800 C CA . CYS A 1 99 ? 7.437 -9.652 -17.269 1.00 87.81 99 CYS A CA 1
ATOM 801 C C . CYS A 1 99 ? 7.789 -9.603 -18.765 1.00 87.81 99 CYS A C 1
ATOM 803 O O . CYS A 1 99 ? 8.934 -9.297 -19.098 1.00 87.81 99 CYS A O 1
ATOM 805 N N . PRO A 1 100 ? 6.857 -9.929 -19.677 1.00 88.25 100 PRO A N 1
ATOM 806 C CA . PRO A 1 100 ? 7.176 -10.023 -21.100 1.00 88.25 100 PRO A CA 1
ATOM 807 C C . PRO A 1 100 ? 7.144 -8.665 -21.827 1.00 88.25 100 PRO A C 1
ATOM 809 O O . PRO A 1 100 ? 7.478 -8.618 -23.010 1.00 88.25 100 PRO A O 1
ATOM 812 N N . THR A 1 101 ? 6.729 -7.575 -21.168 1.00 90.81 101 THR A N 1
ATOM 813 C CA . THR A 1 101 ? 6.640 -6.234 -21.769 1.00 90.81 101 THR A CA 1
ATOM 814 C C . THR A 1 101 ? 7.917 -5.431 -21.550 1.00 90.81 101 THR A C 1
ATOM 816 O O . THR A 1 101 ? 8.600 -5.566 -20.536 1.00 90.81 101 THR A O 1
ATOM 819 N N . GLY A 1 102 ? 8.250 -4.570 -22.517 1.00 88.12 102 GLY A N 1
ATOM 820 C CA . GLY A 1 102 ? 9.396 -3.663 -22.403 1.00 88.12 102 GLY A CA 1
ATOM 821 C C . GLY A 1 102 ? 9.157 -2.508 -21.425 1.00 88.12 102 GLY A C 1
ATOM 822 O O . GLY A 1 102 ? 10.117 -1.980 -20.870 1.00 88.12 102 GLY A O 1
ATOM 823 N N . SER A 1 103 ? 7.892 -2.132 -21.211 1.00 90.19 103 SER A N 1
ATOM 824 C CA . SER A 1 103 ? 7.479 -1.113 -20.238 1.00 90.19 103 SER A CA 1
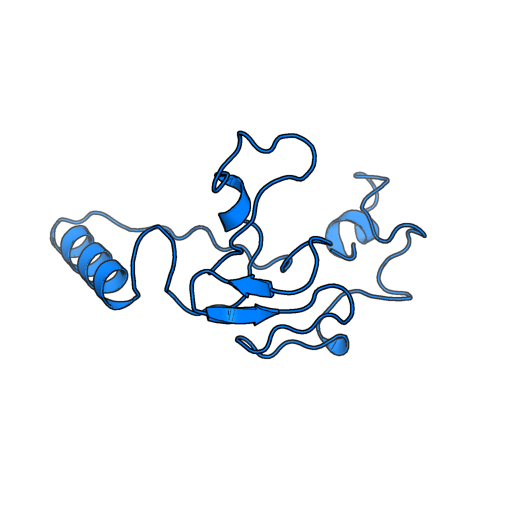ATOM 825 C C . SER A 1 103 ? 7.497 -1.622 -18.795 1.00 90.19 103 SER A C 1
ATOM 827 O O . SER A 1 103 ? 7.700 -0.832 -17.880 1.00 90.19 103 SER A O 1
ATOM 829 N N . GLY A 1 104 ? 7.297 -2.928 -18.589 1.00 90.25 104 GLY A N 1
ATOM 830 C CA . GLY A 1 104 ? 6.992 -3.502 -17.279 1.00 90.25 104 GLY A CA 1
ATOM 831 C C . GLY A 1 104 ? 5.497 -3.488 -16.939 1.00 90.25 104 GLY A C 1
ATOM 832 O O . GLY A 1 104 ? 5.094 -4.186 -16.013 1.00 90.25 104 GLY A O 1
ATOM 833 N N . ASP A 1 105 ? 4.665 -2.778 -17.706 1.00 92.06 105 ASP A N 1
ATOM 834 C CA . ASP A 1 105 ? 3.224 -2.646 -17.479 1.00 92.06 105 ASP A CA 1
ATOM 835 C C . ASP A 1 105 ? 2.406 -3.730 -18.202 1.00 92.06 105 ASP A C 1
ATOM 837 O O . ASP A 1 105 ? 2.912 -4.496 -19.028 1.00 92.06 105 ASP A O 1
ATOM 841 N N . ILE A 1 106 ? 1.105 -3.784 -17.896 1.00 93.81 106 ILE A N 1
ATOM 842 C CA . ILE A 1 106 ? 0.125 -4.577 -18.649 1.00 93.81 106 ILE A CA 1
ATOM 843 C C . ILE A 1 106 ? -0.258 -3.809 -19.920 1.00 93.81 106 ILE A C 1
ATOM 845 O O . ILE A 1 106 ? -0.834 -2.725 -19.840 1.00 93.81 106 ILE A O 1
ATOM 849 N N . GLU A 1 107 ? -0.008 -4.400 -21.087 1.00 95.00 107 GLU A N 1
ATOM 850 C CA . GLU A 1 107 ? -0.327 -3.816 -22.399 1.00 95.00 107 GLU A CA 1
ATOM 851 C C . GLU A 1 107 ? -1.435 -4.600 -23.131 1.00 95.00 107 GLU A C 1
ATOM 853 O O . GLU A 1 107 ? -2.239 -4.014 -23.856 1.00 95.00 107 GLU A O 1
ATOM 858 N N . ASP A 1 108 ? -1.524 -5.916 -22.906 1.00 95.50 108 ASP A N 1
ATOM 859 C CA . ASP A 1 108 ? -2.554 -6.808 -23.447 1.00 95.50 108 ASP A CA 1
ATOM 860 C C . ASP A 1 108 ? -3.242 -7.605 -22.329 1.00 95.50 108 ASP A C 1
ATOM 862 O O . ASP A 1 108 ? -2.693 -8.554 -21.767 1.00 95.50 108 ASP A O 1
ATOM 866 N N . TYR A 1 109 ? -4.499 -7.257 -22.050 1.00 95.75 109 TYR A N 1
ATOM 867 C CA . TYR A 1 109 ? -5.324 -7.927 -21.041 1.00 95.75 109 TYR A CA 1
ATOM 868 C C . TYR A 1 109 ? -5.747 -9.355 -21.422 1.00 95.75 109 TYR A C 1
ATOM 870 O O . TYR A 1 109 ? -6.233 -10.088 -20.560 1.00 95.75 109 TYR A O 1
ATOM 878 N N . ASN A 1 110 ? -5.560 -9.778 -22.677 1.00 97.31 110 ASN A N 1
ATOM 879 C CA . ASN A 1 110 ? -5.755 -11.175 -23.077 1.00 97.31 110 ASN A CA 1
ATOM 880 C C . ASN A 1 110 ? -4.507 -12.031 -22.816 1.00 97.31 110 ASN A C 1
ATOM 882 O O . ASN A 1 110 ? -4.584 -13.262 -22.849 1.00 97.31 110 ASN A O 1
ATOM 886 N N . ASN A 1 111 ? -3.363 -11.407 -22.522 1.00 95.00 111 ASN A N 1
ATOM 887 C CA . ASN A 1 111 ? -2.138 -12.105 -22.178 1.00 95.00 111 ASN A CA 1
ATOM 888 C C . ASN A 1 111 ? -2.061 -12.340 -20.663 1.00 95.00 111 ASN A C 1
ATOM 890 O O . ASN A 1 111 ? -1.715 -11.456 -19.878 1.00 95.00 111 ASN A O 1
ATOM 894 N N . LYS A 1 112 ? -2.333 -13.582 -20.249 1.00 94.31 112 LYS A N 1
ATOM 895 C CA . LYS A 1 112 ? -2.292 -13.993 -18.838 1.00 94.31 112 LYS A CA 1
ATOM 896 C C . LYS A 1 112 ? -0.948 -13.697 -18.162 1.00 94.31 112 LYS A C 1
ATOM 898 O O . LYS A 1 112 ? -0.937 -13.341 -16.986 1.00 94.31 112 LYS A O 1
ATOM 903 N N . GLU A 1 113 ? 0.171 -13.866 -18.864 1.00 92.38 113 GLU A N 1
ATOM 904 C CA . GLU A 1 113 ? 1.494 -13.632 -18.278 1.00 92.38 113 GLU A CA 1
ATOM 905 C C . GLU A 1 113 ? 1.699 -12.152 -17.956 1.00 92.38 113 GLU A C 1
ATOM 907 O O . GLU A 1 113 ? 2.176 -11.840 -16.870 1.00 92.38 113 GLU A O 1
ATOM 912 N N . GLN A 1 114 ? 1.255 -11.240 -18.827 1.00 93.12 114 GLN A N 1
ATOM 913 C CA . GLN A 1 114 ? 1.279 -9.804 -18.526 1.00 93.12 114 GLN A CA 1
ATOM 914 C C . GLN A 1 114 ? 0.399 -9.468 -17.324 1.00 93.12 114 GLN A C 1
ATOM 916 O O . GLN A 1 114 ? 0.865 -8.843 -16.374 1.00 93.12 114 GLN A O 1
ATOM 921 N N . VAL A 1 115 ? -0.851 -9.944 -17.333 1.00 93.19 115 VAL A N 1
ATOM 922 C CA . VAL A 1 115 ? -1.839 -9.650 -16.282 1.00 93.19 115 VAL A CA 1
ATOM 923 C C . VAL A 1 115 ? -1.363 -10.098 -14.896 1.00 93.19 115 VAL A C 1
ATOM 925 O O . VAL A 1 115 ? -1.681 -9.450 -13.903 1.00 93.19 115 VAL A O 1
ATOM 928 N N . CYS A 1 116 ? -0.595 -11.187 -14.809 1.00 93.50 116 CYS A N 1
ATOM 929 C CA . CYS A 1 116 ? -0.114 -11.712 -13.531 1.00 93.50 116 CYS A CA 1
ATOM 930 C C . CYS A 1 116 ? 1.317 -11.290 -13.158 1.00 93.50 116 CYS A C 1
ATOM 932 O O . CYS A 1 116 ? 1.644 -11.338 -11.972 1.00 93.50 116 CYS A O 1
ATOM 934 N N . ASN A 1 117 ? 2.165 -10.894 -14.117 1.00 93.75 117 ASN A N 1
ATOM 935 C CA . ASN A 1 117 ? 3.601 -10.698 -13.873 1.00 93.75 117 ASN A CA 1
ATOM 936 C C . ASN A 1 117 ? 4.147 -9.301 -14.213 1.00 93.75 117 ASN A C 1
ATOM 938 O O . ASN A 1 117 ? 5.366 -9.124 -14.285 1.00 93.75 117 ASN A O 1
ATOM 942 N N . PHE A 1 118 ? 3.286 -8.311 -14.423 1.00 89.62 118 PHE A N 1
ATOM 943 C CA . PHE A 1 118 ? 3.694 -6.911 -14.528 1.00 89.62 118 PHE A CA 1
ATOM 944 C C . PHE A 1 118 ? 4.502 -6.433 -13.304 1.00 89.62 118 PHE A C 1
ATOM 946 O O . PHE A 1 118 ? 4.453 -7.023 -12.215 1.00 89.62 118 PHE A O 1
ATOM 953 N N . ILE A 1 119 ? 5.297 -5.390 -13.524 1.00 83.50 119 ILE A N 1
ATOM 954 C CA . ILE A 1 119 ? 6.214 -4.760 -12.577 1.00 83.50 119 ILE A CA 1
ATOM 955 C C . ILE A 1 119 ? 5.577 -3.425 -12.187 1.00 83.50 119 ILE A C 1
ATOM 957 O O . ILE A 1 119 ? 5.544 -2.506 -12.994 1.00 83.50 119 ILE A O 1
ATOM 961 N N . LEU A 1 120 ? 5.033 -3.349 -10.971 1.00 65.81 120 LEU A N 1
ATOM 962 C CA . LEU A 1 120 ? 4.553 -2.103 -10.361 1.00 65.81 120 LEU A CA 1
ATOM 963 C C . LEU A 1 120 ? 5.601 -1.534 -9.410 1.00 65.81 120 LEU A C 1
ATOM 965 O O . LEU A 1 120 ? 6.139 -2.343 -8.614 1.00 65.81 120 LEU A O 1
#

InterPro domains:
  IPR006046 Alpha amylase [PR00110] (17-34)
  IPR006046 Alpha amylase [PR00110] (49-60)
  IPR017853 Glycoside hydrolase superfamily [SSF51445] (5-117)

pLDDT: mean 94.22, std 4.89, range [65.81, 98.81]

Sequence (120 aa):
NGIIWEPSWNRNIKRPWFERYQPVSYKLFTRSGSEMEFREMVRRCNNVGVRIYVDTVINHMTGDIGAGHGTAGSYFDPAVPKYDGVPYGPDNFNRGNKCPTGSGDIEDYNNKEQVCNFIL

Secondary structure (DSSP, 8-state):
-B-----TT-TT--S-GGGGGSBS-S-S-BTTB-HHHHHHHHHHHHHTT---------S----SS-SEE-TTS-EEETTTTEETTTTB-GGGS--GGG--SSSSS---TT-HHHHHH---